Protein AF-A0A7W4PME0-F1 (afdb_monomer)

pLDDT: mean 89.74, std 12.32, range [43.47, 97.56]

Solvent-accessible surface area (backbone atoms only — n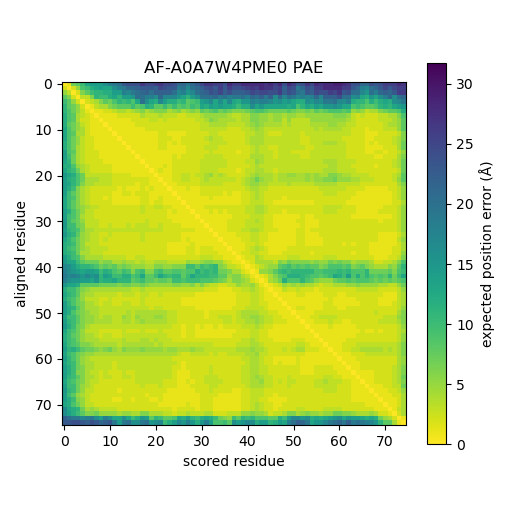ot comparable to full-atom values): 4197 Å² total; per-residue (Å²): 142,81,61,71,67,54,55,52,44,51,52,36,28,54,52,24,21,74,73,68,37,84,74,23,36,27,46,53,78,53,53,75,68,38,39,25,24,51,59,95,52,63,82,85,51,69,30,32,30,70,46,80,49,29,30,34,47,95,88,39,84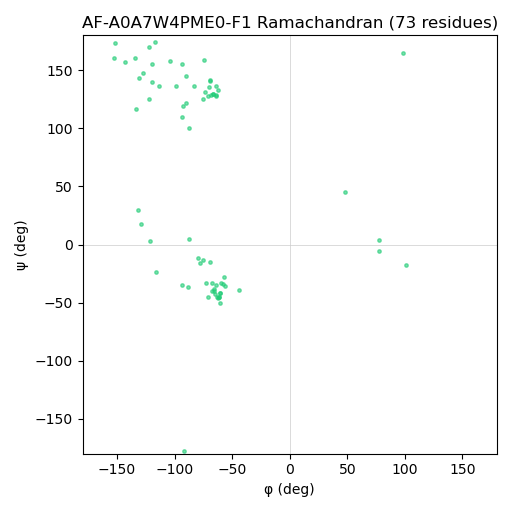,46,78,52,60,47,59,40,42,24,31,73,46,86,130

Mean predicted aligned error: 4.61 Å

Foldseek 3Di:
DPPVVVVLLVVLQVVLCVPQNVQKHFQQPDDQQFWKDFRVDPPPFIWGHHDNFWIDTPNDIDGHDRSGIIGTDDD

Secondary structure (DSSP, 8-state):
---HHHHHHHHHHHHHHHHH-TTEEEGGGSPTT-EEEETTS-TT--EEEEETTEEEETTEEEE--TT-EEEE---

Sequence (75 aa):
MKRNSSDLALNAARAAARRYGSEAVIFEDLAIGDRFCFAGGSSETICIKIRRKRYSLDGRVCYATATRAVLRAGG

Organism: NCBI:txid2729096

Radius of gyration: 12.14 Å; Cα contacts (8 Å, |Δi|>4): 135; chains: 1; bounding box: 24×32×32 Å

Nearest PDB structures (foldseek):
  3pbi-assembly1_A  TM=4.906E-01  e=2.028E+00  Mycobacterium tuberculosis
  4fa0-assembly1_A  TM=6.875E-01  e=9.673E+00  Homo sapiens

Structure (mmCIF, N/CA/C/O backbone):
data_AF-A0A7W4PME0-F1
#
_entry.id   AF-A0A7W4PME0-F1
#
loop_
_atom_site.group_PDB
_atom_site.id
_atom_site.type_symbol
_atom_site.label_atom_id
_atom_site.label_alt_id
_atom_site.label_comp_id
_atom_site.label_asym_id
_atom_site.label_entity_id
_atom_site.label_seq_id
_atom_site.pdbx_PDB_ins_code
_atom_site.Cartn_x
_atom_site.Cartn_y
_atom_site.Cartn_z
_atom_site.occupancy
_atom_site.B_iso_or_equiv
_atom_site.auth_seq_id
_atom_site.auth_comp_id
_atom_site.auth_asym_id
_atom_site.auth_atom_id
_atom_site.pdbx_PDB_model_num
ATOM 1 N N . MET A 1 1 ? -2.479 22.084 -18.393 1.00 43.47 1 MET A N 1
ATOM 2 C CA . MET A 1 1 ? -1.132 21.602 -18.009 1.00 43.47 1 MET A CA 1
ATOM 3 C C . MET A 1 1 ? -1.283 20.534 -16.916 1.00 43.47 1 MET A C 1
ATOM 5 O O . MET A 1 1 ? -1.396 20.879 -15.754 1.00 43.47 1 MET A O 1
ATOM 9 N N . LYS A 1 2 ? -1.431 19.247 -17.279 1.00 48.91 2 LYS A N 1
ATOM 10 C CA . LYS A 1 2 ? -1.688 18.116 -16.346 1.00 48.91 2 LYS A CA 1
ATOM 11 C C . LYS A 1 2 ? -0.755 16.909 -16.611 1.00 48.91 2 LYS A C 1
ATOM 13 O O . LYS A 1 2 ? -1.165 15.771 -16.443 1.00 48.91 2 LYS A O 1
ATOM 18 N N . ARG A 1 3 ? 0.470 17.139 -17.108 1.00 50.94 3 ARG A N 1
ATOM 19 C CA . ARG A 1 3 ? 1.389 16.053 -17.527 1.00 50.94 3 ARG A CA 1
ATOM 20 C C . ARG A 1 3 ? 2.370 15.603 -16.431 1.00 50.94 3 ARG A C 1
ATOM 22 O O . ARG A 1 3 ? 2.609 14.414 -16.294 1.00 50.94 3 ARG A O 1
ATOM 29 N N . ASN A 1 4 ? 2.842 16.511 -15.573 1.00 58.94 4 ASN A N 1
ATOM 30 C CA . ASN A 1 4 ? 3.908 16.191 -14.608 1.00 58.94 4 ASN A CA 1
ATOM 31 C C . ASN A 1 4 ? 3.513 15.194 -13.508 1.00 58.94 4 ASN A C 1
ATOM 33 O O . ASN A 1 4 ? 4.360 14.445 -13.029 1.00 58.94 4 ASN A O 1
ATOM 37 N N . SER A 1 5 ? 2.254 15.196 -13.063 1.00 64.19 5 SER A N 1
ATOM 38 C CA . SER A 1 5 ? 1.822 14.309 -11.975 1.00 64.19 5 SER A CA 1
ATOM 39 C C . SER A 1 5 ? 1.711 12.851 -12.426 1.00 64.19 5 SER A C 1
ATOM 41 O O . SER A 1 5 ? 2.005 11.953 -11.643 1.00 64.19 5 SER A O 1
ATOM 43 N N . SER A 1 6 ? 1.343 12.625 -13.687 1.00 76.12 6 SER A N 1
ATOM 44 C CA . SER A 1 6 ? 1.189 11.302 -14.297 1.00 76.12 6 SER A CA 1
ATOM 45 C C . SER A 1 6 ? 2.542 10.622 -14.503 1.00 76.12 6 SER A C 1
ATOM 47 O O . SER A 1 6 ? 2.710 9.462 -14.135 1.00 76.12 6 SER A O 1
ATOM 49 N N . ASP A 1 7 ? 3.528 11.362 -15.016 1.00 87.81 7 ASP A N 1
ATOM 50 C CA . ASP A 1 7 ? 4.882 10.840 -15.241 1.00 87.81 7 ASP A CA 1
ATOM 51 C C . ASP A 1 7 ? 5.579 10.503 -13.919 1.00 87.81 7 ASP A C 1
ATOM 53 O O . ASP A 1 7 ? 6.258 9.481 -13.800 1.00 87.81 7 ASP A O 1
ATOM 57 N N . LEU A 1 8 ? 5.372 11.334 -12.891 1.00 88.19 8 LEU A N 1
ATOM 58 C CA . LEU A 1 8 ? 5.893 11.075 -11.552 1.00 88.19 8 LEU A CA 1
ATOM 59 C C . LEU A 1 8 ? 5.286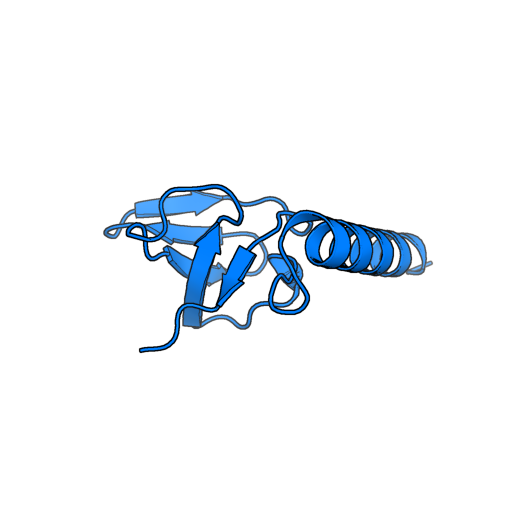 9.802 -10.947 1.00 88.19 8 LEU A C 1
ATOM 61 O O . LEU A 1 8 ? 6.022 8.986 -10.392 1.00 88.19 8 LEU A O 1
ATOM 65 N N . ALA A 1 9 ? 3.968 9.623 -11.064 1.00 89.56 9 ALA A N 1
ATOM 66 C CA . ALA A 1 9 ? 3.278 8.427 -10.590 1.00 89.56 9 ALA A CA 1
ATOM 67 C C . ALA A 1 9 ? 3.762 7.169 -11.328 1.00 89.56 9 ALA A C 1
ATOM 69 O O . ALA A 1 9 ? 4.120 6.184 -10.686 1.00 89.56 9 ALA A O 1
ATOM 70 N N . LEU A 1 10 ? 3.884 7.230 -12.658 1.00 92.69 10 LEU A N 1
ATOM 71 C CA . LEU A 1 10 ? 4.374 6.116 -13.471 1.00 92.69 10 LEU A CA 1
ATOM 72 C C . LEU A 1 10 ? 5.811 5.719 -13.103 1.00 92.69 10 LEU A C 1
ATOM 74 O O . LEU A 1 10 ? 6.114 4.534 -12.948 1.00 92.69 10 LEU A O 1
ATOM 78 N N . ASN A 1 11 ? 6.702 6.697 -12.935 1.00 95.31 11 ASN A N 1
ATOM 79 C CA . ASN A 1 11 ? 8.083 6.437 -12.532 1.00 95.31 11 ASN A CA 1
ATOM 80 C C . ASN A 1 11 ? 8.164 5.867 -11.111 1.00 95.31 11 ASN A C 1
ATOM 82 O O . ASN A 1 11 ? 8.936 4.938 -10.870 1.00 95.31 11 ASN A O 1
ATOM 86 N N . ALA A 1 12 ? 7.343 6.370 -10.186 1.00 94.81 12 ALA A N 1
ATOM 87 C CA . ALA A 1 12 ? 7.264 5.842 -8.829 1.00 94.81 12 ALA A CA 1
ATOM 88 C C . ALA A 1 12 ? 6.732 4.400 -8.799 1.00 94.81 12 ALA A C 1
ATOM 90 O O . ALA A 1 12 ? 7.312 3.567 -8.108 1.00 94.81 12 ALA A O 1
ATOM 91 N N . ALA A 1 13 ? 5.702 4.080 -9.587 1.00 94.31 13 ALA A N 1
ATOM 92 C CA . ALA A 1 13 ? 5.177 2.722 -9.722 1.00 94.31 13 ALA A CA 1
ATOM 93 C C . ALA A 1 13 ? 6.233 1.760 -10.281 1.00 94.31 13 ALA A C 1
ATOM 95 O O . ALA A 1 13 ? 6.477 0.699 -9.712 1.00 94.31 13 ALA A O 1
ATOM 96 N N . ARG A 1 14 ? 6.958 2.166 -11.331 1.00 95.81 14 ARG A N 1
ATOM 97 C CA . ARG A 1 14 ? 8.079 1.379 -11.875 1.00 95.81 14 ARG A CA 1
ATOM 98 C C . ARG A 1 14 ? 9.187 1.163 -10.844 1.00 95.81 14 ARG A C 1
ATOM 100 O O . ARG A 1 14 ? 9.738 0.068 -10.762 1.00 95.81 14 ARG A O 1
ATOM 107 N N . ALA A 1 15 ? 9.524 2.188 -10.064 1.00 95.94 15 ALA A N 1
ATOM 108 C CA . ALA A 1 15 ? 10.529 2.081 -9.011 1.00 95.94 15 ALA A CA 1
ATOM 109 C C . ALA A 1 15 ? 10.071 1.160 -7.866 1.00 95.94 15 ALA A C 1
ATOM 111 O O . ALA A 1 15 ? 10.870 0.362 -7.378 1.00 95.94 15 ALA A O 1
ATOM 112 N N . ALA A 1 16 ? 8.796 1.234 -7.472 1.00 95.12 16 ALA A N 1
ATOM 113 C CA . ALA A 1 16 ? 8.198 0.342 -6.485 1.00 95.12 16 ALA A CA 1
ATOM 114 C C . ALA A 1 16 ? 8.263 -1.116 -6.954 1.00 95.12 16 ALA A C 1
ATOM 116 O O . ALA A 1 16 ? 8.809 -1.949 -6.232 1.00 95.12 16 ALA A O 1
ATOM 117 N N . ALA A 1 17 ? 7.823 -1.392 -8.187 1.00 95.25 17 ALA A N 1
ATOM 118 C CA . ALA A 1 17 ? 7.830 -2.734 -8.759 1.00 95.25 17 ALA A CA 1
ATOM 119 C C . ALA A 1 17 ? 9.244 -3.335 -8.849 1.00 95.25 17 ALA A C 1
ATOM 121 O O . ALA A 1 17 ? 9.469 -4.493 -8.507 1.00 95.25 17 ALA A O 1
ATOM 122 N N . ARG A 1 18 ? 10.237 -2.526 -9.245 1.00 96.06 18 ARG A N 1
ATOM 123 C CA . ARG A 1 18 ? 11.647 -2.955 -9.293 1.00 96.06 18 ARG A CA 1
ATOM 124 C C . ARG A 1 18 ? 12.220 -3.292 -7.918 1.00 96.06 18 ARG A C 1
ATOM 126 O O . ARG A 1 18 ? 13.079 -4.159 -7.826 1.00 96.06 18 ARG A O 1
ATOM 133 N N . ARG A 1 19 ? 11.802 -2.575 -6.871 1.00 96.12 19 ARG A N 1
ATOM 134 C CA . ARG A 1 19 ? 12.371 -2.713 -5.524 1.00 96.12 19 ARG A CA 1
ATOM 135 C C . ARG A 1 19 ? 11.677 -3.780 -4.684 1.00 96.12 19 ARG A C 1
ATOM 137 O O . ARG A 1 19 ? 12.342 -4.426 -3.884 1.00 96.12 19 ARG A O 1
ATOM 144 N N . TYR A 1 20 ? 10.363 -3.919 -4.828 1.00 93.81 20 TYR A N 1
ATOM 145 C CA . TYR A 1 20 ? 9.531 -4.737 -3.942 1.00 93.81 20 TYR A CA 1
ATOM 146 C C . TYR A 1 20 ? 8.767 -5.855 -4.671 1.00 93.81 20 TYR A C 1
ATOM 148 O O . TYR A 1 20 ? 8.015 -6.579 -4.029 1.00 93.81 20 TYR A O 1
ATOM 156 N N . GLY A 1 21 ? 8.973 -6.018 -5.982 1.00 93.19 21 GLY A N 1
ATOM 157 C CA . GLY 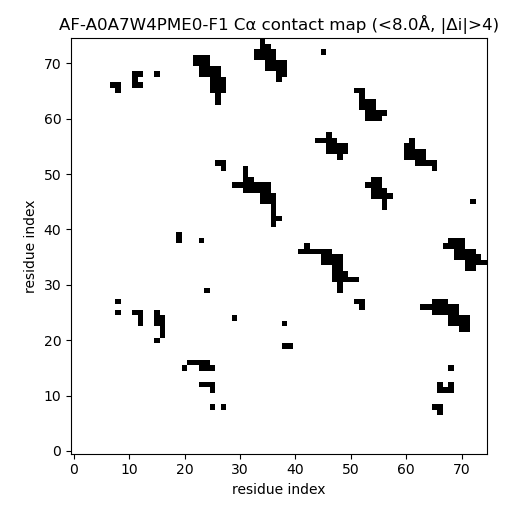A 1 21 ? 8.314 -7.033 -6.808 1.00 93.19 21 GLY A CA 1
ATOM 158 C C . GLY A 1 21 ? 7.118 -6.491 -7.594 1.00 93.19 21 GLY A C 1
ATOM 159 O O . GLY A 1 21 ? 6.619 -5.404 -7.313 1.00 93.19 21 GLY A O 1
ATOM 160 N N . SER A 1 22 ? 6.654 -7.253 -8.590 1.00 92.69 22 SER A N 1
ATOM 161 C CA . SER A 1 22 ? 5.582 -6.852 -9.523 1.00 92.69 22 SER A CA 1
ATOM 162 C C . SER A 1 22 ? 4.267 -6.469 -8.846 1.00 92.69 22 SER A C 1
ATOM 164 O O . SER A 1 22 ? 3.535 -5.636 -9.370 1.00 92.69 22 SER A O 1
ATOM 166 N N . GLU A 1 23 ? 3.998 -7.041 -7.674 1.00 92.00 23 GLU A N 1
ATOM 167 C CA . GLU A 1 23 ? 2.781 -6.795 -6.895 1.00 92.00 23 GLU A CA 1
ATOM 168 C C . GLU A 1 23 ? 2.785 -5.438 -6.175 1.00 92.00 23 GLU A C 1
ATOM 170 O O . GLU A 1 23 ? 1.752 -4.983 -5.674 1.00 92.00 23 GLU A O 1
ATOM 175 N N . ALA A 1 24 ? 3.942 -4.773 -6.107 1.00 95.19 24 ALA A N 1
ATOM 176 C CA . ALA A 1 24 ? 4.064 -3.467 -5.486 1.00 95.19 24 ALA A CA 1
ATOM 177 C C . ALA A 1 24 ? 3.482 -2.369 -6.375 1.00 95.19 24 ALA A C 1
ATOM 179 O O . ALA A 1 24 ? 3.913 -2.147 -7.507 1.00 95.19 24 ALA A O 1
ATOM 180 N N . VAL A 1 25 ? 2.551 -1.615 -5.800 1.00 95.31 25 VAL A N 1
ATOM 181 C CA . VAL A 1 25 ? 1.931 -0.438 -6.417 1.00 95.31 25 VAL A CA 1
ATOM 182 C C . VAL A 1 25 ? 2.247 0.809 -5.602 1.00 95.31 25 VAL A C 1
ATOM 184 O O . VAL A 1 25 ? 2.856 0.735 -4.531 1.00 95.31 25 VAL A O 1
ATOM 187 N N . ILE A 1 26 ? 1.847 1.981 -6.092 1.00 96.56 26 ILE A N 1
ATOM 188 C CA . ILE A 1 26 ? 1.898 3.206 -5.291 1.00 96.56 26 ILE A CA 1
ATOM 189 C C . ILE A 1 26 ? 0.568 3.468 -4.591 1.00 96.56 26 ILE A C 1
ATOM 191 O O . ILE A 1 26 ? -0.498 3.053 -5.040 1.00 96.56 26 ILE A O 1
ATOM 195 N N . PHE A 1 27 ? 0.626 4.209 -3.489 1.00 96.31 27 PHE A N 1
ATOM 196 C CA . PHE A 1 27 ? -0.540 4.529 -2.680 1.00 96.31 27 PHE A CA 1
ATOM 197 C C . PHE A 1 27 ? -1.649 5.216 -3.483 1.00 96.31 27 PHE A C 1
ATOM 199 O O . PHE A 1 27 ? -2.820 4.979 -3.205 1.00 96.31 27 PHE A O 1
ATOM 206 N N . GLU A 1 28 ? -1.323 6.068 -4.462 1.00 94.38 28 GLU A N 1
ATOM 207 C CA . GLU A 1 28 ? -2.314 6.747 -5.308 1.00 94.38 28 GLU A CA 1
ATOM 208 C C . GLU A 1 28 ? -3.201 5.763 -6.085 1.00 94.38 28 GLU A C 1
ATOM 210 O O . GLU A 1 28 ? -4.397 6.035 -6.191 1.00 94.38 28 GLU A O 1
ATOM 215 N N . ASP A 1 29 ? -2.662 4.604 -6.478 1.00 94.69 29 ASP A N 1
ATOM 216 C CA . ASP A 1 29 ? -3.336 3.583 -7.297 1.00 94.69 29 ASP A CA 1
ATOM 217 C C . ASP A 1 29 ? -4.295 2.683 -6.503 1.00 94.69 29 ASP A C 1
ATOM 219 O O . ASP A 1 29 ? -5.070 1.923 -7.084 1.00 94.69 29 ASP A O 1
ATOM 223 N N . LEU A 1 30 ? -4.257 2.743 -5.170 1.00 95.44 30 LEU A N 1
ATOM 224 C CA . LEU A 1 30 ? -5.234 2.053 -4.328 1.00 95.44 30 LEU A CA 1
ATOM 225 C C . LEU A 1 30 ? -6.620 2.703 -4.462 1.00 95.44 30 LEU A C 1
ATOM 227 O O . LEU A 1 30 ? -6.743 3.934 -4.453 1.00 95.44 30 LEU A O 1
ATOM 231 N N . ALA A 1 31 ? -7.680 1.905 -4.482 1.00 95.75 31 ALA A N 1
ATOM 232 C CA . ALA A 1 31 ? -9.037 2.413 -4.333 1.00 95.75 31 ALA A CA 1
ATOM 233 C C . ALA A 1 31 ? -9.320 2.804 -2.870 1.00 95.75 31 ALA A C 1
ATOM 235 O O . ALA A 1 31 ? -8.643 2.377 -1.934 1.00 95.75 31 ALA A O 1
ATOM 236 N N . ILE A 1 32 ? -10.323 3.658 -2.645 1.00 96.12 32 ILE A N 1
ATOM 237 C CA . ILE A 1 32 ? -10.843 3.873 -1.286 1.00 96.12 32 ILE A CA 1
ATOM 238 C C . ILE A 1 32 ? -11.511 2.570 -0.836 1.00 96.12 32 ILE A C 1
ATOM 240 O O . ILE A 1 32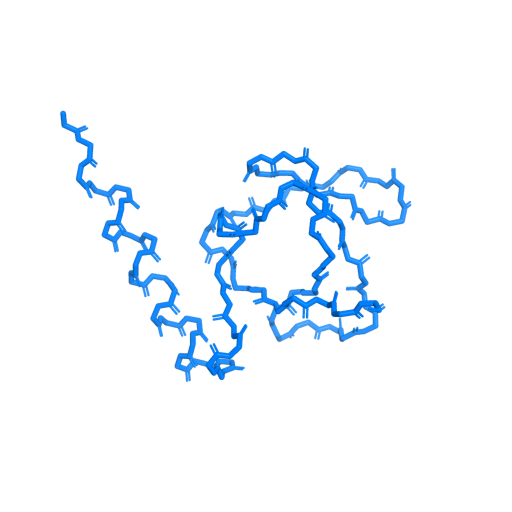 ? -12.345 2.036 -1.555 1.00 96.12 32 ILE A O 1
ATOM 244 N N . GLY A 1 33 ? -11.156 2.093 0.354 1.00 95.75 33 GLY A N 1
ATOM 245 C CA . GLY A 1 33 ? -11.567 0.799 0.895 1.00 95.75 33 GLY A CA 1
ATOM 246 C C . GLY A 1 33 ? -10.496 -0.284 0.768 1.00 95.75 33 GLY A C 1
ATOM 247 O O . GLY A 1 33 ? -10.560 -1.259 1.514 1.00 95.75 33 GLY A O 1
ATOM 248 N N . ASP A 1 34 ? -9.485 -0.101 -0.091 1.00 96.31 34 ASP A N 1
ATOM 249 C CA . ASP A 1 34 ? -8.426 -1.097 -0.262 1.00 96.31 34 ASP A CA 1
ATOM 250 C C . ASP A 1 34 ? -7.642 -1.300 1.035 1.00 96.31 34 ASP A C 1
ATOM 252 O O . ASP A 1 34 ? -7.188 -0.339 1.675 1.00 96.31 34 ASP A O 1
ATOM 256 N N . ARG A 1 35 ? -7.450 -2.576 1.378 1.00 96.31 35 ARG A N 1
ATOM 257 C CA . ARG A 1 35 ? -6.526 -3.023 2.416 1.00 96.31 35 ARG A CA 1
ATOM 258 C C . ARG A 1 35 ? -5.118 -3.113 1.845 1.00 96.31 35 ARG A C 1
ATOM 260 O O . ARG A 1 35 ? -4.913 -3.611 0.738 1.00 96.31 35 ARG A O 1
ATOM 267 N N . PHE A 1 36 ? -4.138 -2.631 2.595 1.00 95.50 36 PHE A N 1
ATOM 268 C CA . PHE A 1 36 ? -2.751 -2.617 2.148 1.00 95.50 36 PHE A CA 1
ATOM 269 C C . PHE A 1 36 ? -1.772 -2.660 3.318 1.00 95.50 36 PHE A C 1
ATOM 271 O O . PHE A 1 36 ? -2.105 -2.267 4.434 1.00 95.50 36 PHE A O 1
ATOM 278 N N . CYS A 1 37 ? -0.535 -3.048 3.031 1.00 95.25 37 CYS A N 1
ATOM 279 C CA . CYS A 1 37 ? 0.615 -2.825 3.899 1.00 95.25 37 CYS A CA 1
ATOM 280 C C . CYS A 1 37 ? 1.661 -1.972 3.162 1.00 95.25 37 CYS A C 1
ATOM 282 O O . CYS A 1 37 ? 1.687 -1.892 1.928 1.00 95.25 37 CYS A O 1
ATOM 284 N N . PHE A 1 38 ? 2.512 -1.264 3.906 1.00 94.94 38 PHE A N 1
ATOM 285 C CA . PHE A 1 38 ? 3.604 -0.512 3.286 1.00 94.94 38 PHE A CA 1
ATOM 286 C C . PHE A 1 38 ? 4.692 -1.469 2.809 1.00 94.94 38 PHE A C 1
ATOM 288 O O . PHE A 1 38 ? 5.163 -2.308 3.574 1.00 94.94 38 PHE A O 1
ATOM 295 N N . ALA A 1 39 ? 5.136 -1.302 1.563 1.00 93.19 39 ALA A N 1
ATOM 296 C CA . ALA A 1 39 ? 6.202 -2.131 1.024 1.00 93.19 39 ALA A CA 1
ATOM 297 C C . ALA A 1 39 ? 7.509 -1.886 1.806 1.00 93.19 39 ALA A C 1
ATOM 299 O O . ALA A 1 39 ? 7.911 -0.735 2.014 1.00 93.19 39 ALA A O 1
ATOM 300 N N . GLY A 1 40 ? 8.143 -2.966 2.270 1.00 86.56 40 GLY A N 1
ATOM 301 C CA . GLY A 1 40 ? 9.315 -2.920 3.154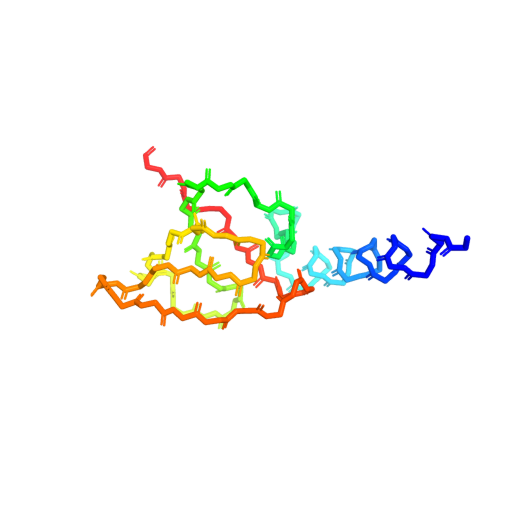 1.00 86.56 40 GLY A CA 1
ATOM 302 C C . GLY A 1 40 ? 9.010 -2.616 4.629 1.00 86.56 40 GLY A C 1
ATOM 303 O O . GLY A 1 40 ? 9.945 -2.455 5.408 1.00 86.56 40 GLY A O 1
ATOM 304 N N . GLY A 1 41 ? 7.734 -2.501 5.013 1.00 81.69 41 GLY A N 1
ATOM 305 C CA . GLY A 1 41 ? 7.292 -2.463 6.409 1.00 81.69 41 GLY A CA 1
ATOM 306 C C . GLY A 1 41 ? 6.940 -3.853 6.948 1.00 81.69 41 GLY A C 1
ATOM 307 O O . GLY A 1 41 ? 7.058 -4.852 6.238 1.00 81.69 41 GLY A O 1
ATOM 308 N N . SER A 1 42 ? 6.478 -3.916 8.201 1.00 75.62 42 SER A N 1
ATOM 309 C CA . SER A 1 42 ? 5.931 -5.162 8.750 1.00 75.62 42 SER A CA 1
ATOM 310 C C . SER A 1 42 ? 4.677 -5.566 7.975 1.00 75.62 42 SER A C 1
ATOM 312 O O . SER A 1 42 ? 3.753 -4.764 7.818 1.00 75.62 42 SER A O 1
ATOM 314 N N . SER A 1 43 ? 4.645 -6.813 7.500 1.00 71.12 43 SER A N 1
ATOM 315 C CA . SER A 1 43 ? 3.507 -7.356 6.744 1.00 71.12 43 SER A CA 1
ATOM 316 C C . SER A 1 43 ? 2.260 -7.553 7.613 1.00 71.12 43 SER A C 1
ATOM 318 O O . SER A 1 43 ? 1.163 -7.678 7.082 1.00 71.12 43 SER A O 1
ATOM 320 N N . GLU A 1 44 ? 2.412 -7.527 8.939 1.00 78.00 44 GLU A N 1
ATOM 321 C CA . GLU A 1 44 ? 1.320 -7.685 9.908 1.00 78.00 44 GLU A CA 1
ATOM 322 C C . GLU A 1 44 ? 0.479 -6.409 10.071 1.00 78.00 44 GLU A C 1
ATOM 324 O O . GLU A 1 44 ? -0.632 -6.44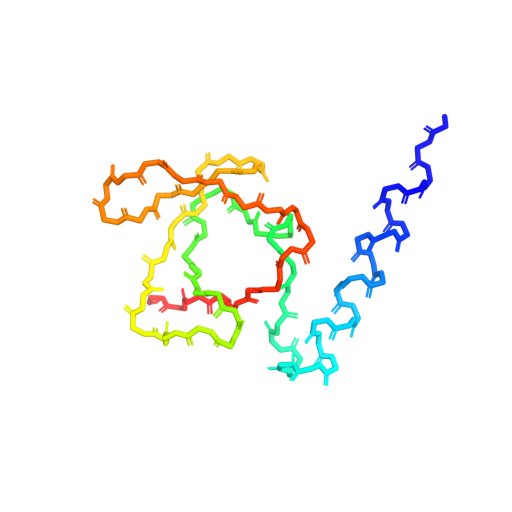6 10.593 1.00 78.00 44 GLU A O 1
ATOM 329 N N . THR A 1 45 ? 0.988 -5.259 9.620 1.00 88.81 45 THR A N 1
ATOM 330 C CA . THR A 1 45 ? 0.281 -3.981 9.733 1.00 88.81 45 THR A CA 1
ATOM 331 C C . THR A 1 45 ? -0.639 -3.764 8.536 1.00 88.81 45 THR A C 1
ATOM 333 O O . THR A 1 45 ? -0.197 -3.333 7.466 1.00 88.81 45 THR A O 1
ATOM 336 N N . ILE A 1 46 ? -1.934 -4.020 8.733 1.00 93.62 46 ILE A N 1
ATOM 337 C CA . ILE A 1 46 ? -2.961 -3.797 7.712 1.00 93.62 46 ILE A CA 1
ATOM 338 C C . ILE A 1 46 ? -3.580 -2.407 7.871 1.00 93.62 46 ILE A C 1
ATOM 340 O O . ILE A 1 46 ? -4.218 -2.082 8.869 1.00 93.62 46 ILE A O 1
ATOM 344 N N . CYS A 1 47 ? -3.428 -1.596 6.832 1.00 95.75 47 CYS A N 1
ATOM 345 C CA . CYS A 1 47 ? -4.030 -0.279 6.695 1.00 95.75 47 CYS A CA 1
ATOM 346 C C . CYS A 1 47 ? -5.222 -0.332 5.728 1.00 95.75 47 CYS A C 1
ATOM 348 O O . CYS A 1 47 ? -5.276 -1.184 4.844 1.00 95.75 47 CYS A O 1
ATOM 350 N N . ILE A 1 48 ? -6.144 0.629 5.832 1.00 96.88 48 ILE A N 1
ATOM 351 C CA . ILE A 1 48 ? -7.279 0.779 4.903 1.00 96.88 48 ILE A CA 1
ATOM 352 C C . ILE A 1 48 ? -7.233 2.164 4.268 1.00 96.88 48 ILE A C 1
ATOM 354 O O . ILE A 1 48 ? -7.224 3.169 4.979 1.00 96.88 48 ILE A O 1
ATOM 358 N N . LYS A 1 49 ? -7.229 2.276 2.938 1.00 97.12 49 LYS A N 1
ATOM 359 C CA . LYS A 1 49 ? -7.276 3.595 2.290 1.00 97.12 49 LYS A CA 1
ATOM 360 C C . LYS A 1 49 ? -8.655 4.225 2.469 1.00 97.12 49 LYS A C 1
ATOM 362 O O . LYS A 1 49 ? -9.662 3.635 2.108 1.00 97.12 49 LYS A O 1
ATOM 367 N N . ILE A 1 50 ? -8.710 5.462 2.963 1.00 97.38 50 ILE A N 1
ATOM 368 C CA . ILE A 1 50 ? -9.986 6.159 3.216 1.00 97.38 50 ILE A CA 1
ATOM 369 C C . ILE A 1 50 ? -10.173 7.408 2.346 1.00 97.38 50 ILE A C 1
ATOM 371 O O . ILE A 1 50 ? -11.305 7.827 2.101 1.00 97.38 50 ILE A O 1
ATOM 375 N N . ARG A 1 51 ? -9.083 8.019 1.853 1.00 95.44 51 ARG A N 1
ATOM 376 C CA . ARG A 1 51 ? -9.083 9.150 0.900 1.00 95.44 51 ARG A CA 1
ATOM 377 C C . ARG A 1 51 ? -7.805 9.141 0.050 1.00 95.44 51 ARG A C 1
ATOM 379 O O . ARG A 1 51 ? -6.860 8.417 0.343 1.00 95.44 51 ARG A O 1
ATOM 386 N N . ARG A 1 52 ? -7.727 10.031 -0.951 1.00 90.81 52 ARG A N 1
ATOM 387 C CA . ARG A 1 52 ? -6.585 10.187 -1.883 1.00 90.81 52 ARG A CA 1
ATOM 388 C C . ARG A 1 52 ? -5.197 10.159 -1.217 1.00 90.81 52 ARG A C 1
ATOM 390 O O . ARG A 1 52 ? -4.283 9.587 -1.790 1.00 90.81 52 ARG A O 1
ATOM 397 N N . LYS A 1 53 ? -5.036 10.771 -0.037 1.00 94.56 53 LYS A N 1
ATOM 398 C CA . LYS A 1 53 ? -3.771 10.819 0.733 1.00 94.56 53 LYS A CA 1
ATOM 399 C C . LYS A 1 53 ? -3.933 10.394 2.200 1.00 94.56 53 LYS A C 1
ATOM 401 O O . LYS A 1 53 ? -3.102 10.755 3.030 1.00 94.56 53 LYS A O 1
ATOM 406 N N . ARG A 1 54 ? -5.026 9.701 2.544 1.00 97.44 54 ARG A N 1
ATOM 407 C CA . ARG A 1 54 ? -5.316 9.292 3.928 1.00 97.44 54 ARG A CA 1
ATOM 408 C C . ARG A 1 54 ? -5.672 7.820 4.006 1.00 97.44 54 ARG A C 1
ATOM 410 O O . ARG A 1 54 ? -6.391 7.309 3.145 1.00 97.44 54 ARG A O 1
ATOM 417 N N . TYR A 1 55 ? -5.232 7.188 5.078 1.00 97.56 55 TYR A N 1
ATOM 418 C CA . TYR A 1 55 ? -5.562 5.811 5.415 1.00 97.56 55 TYR A CA 1
ATOM 419 C C . TYR A 1 55 ? -5.940 5.703 6.892 1.00 97.56 55 TYR A C 1
ATOM 421 O O . TYR A 1 55 ? -5.639 6.603 7.678 1.00 97.56 55 TYR A O 1
ATOM 429 N N . SER A 1 56 ? -6.630 4.625 7.241 1.00 97.38 56 SER A N 1
ATOM 430 C CA . SER A 1 56 ? -6.867 4.219 8.616 1.00 97.38 56 SER A CA 1
ATOM 431 C C . SER A 1 56 ? -5.878 3.130 9.013 1.00 97.38 56 SER A C 1
ATOM 433 O O . SER A 1 56 ? -5.626 2.218 8.224 1.00 97.38 56 SER A O 1
ATOM 435 N N . LE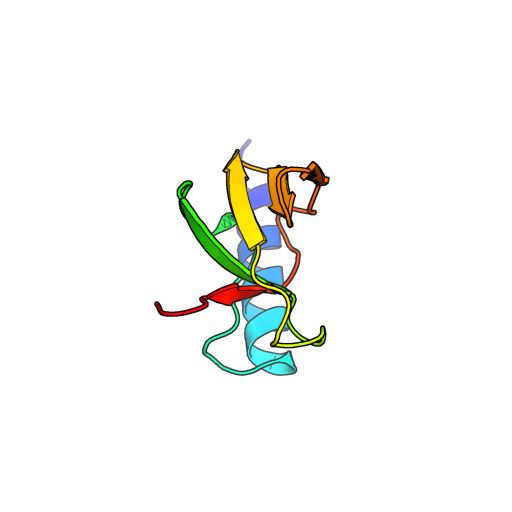U A 1 57 ? -5.330 3.248 10.216 1.00 95.50 57 LEU A N 1
ATOM 436 C CA . LEU A 1 57 ? -4.538 2.228 10.894 1.00 95.50 57 LEU A CA 1
ATOM 437 C C . LEU A 1 57 ? -5.064 2.133 12.326 1.00 95.50 57 LEU A C 1
ATOM 439 O O . LEU A 1 57 ? -5.036 3.135 13.041 1.00 95.50 57 LEU A O 1
ATOM 443 N N . ASP A 1 58 ? -5.604 0.976 12.706 1.00 92.44 58 ASP A N 1
ATOM 444 C CA . ASP A 1 58 ? -6.184 0.724 14.035 1.00 92.44 58 ASP A CA 1
ATOM 445 C C . ASP A 1 58 ? -7.146 1.834 14.502 1.00 92.44 58 ASP A C 1
ATOM 447 O O . ASP A 1 58 ? -7.062 2.360 15.611 1.00 92.44 58 ASP A O 1
ATOM 451 N N . GLY A 1 59 ? -8.032 2.273 13.599 1.00 91.50 59 GLY A N 1
ATOM 452 C CA . GLY A 1 59 ? -9.020 3.327 13.859 1.00 91.50 59 GLY A CA 1
ATOM 453 C C . GLY A 1 59 ? -8.473 4.760 13.834 1.00 91.50 59 GLY A C 1
ATOM 454 O O . GLY A 1 59 ? -9.250 5.713 13.869 1.00 91.50 59 GLY A O 1
ATOM 455 N N . ARG A 1 60 ? -7.156 4.955 13.705 1.00 96.56 60 ARG A N 1
ATOM 456 C CA . ARG A 1 60 ? -6.530 6.282 13.595 1.00 96.56 60 ARG A CA 1
ATOM 457 C C . ARG A 1 60 ? -6.431 6.720 12.145 1.00 96.56 60 ARG A C 1
ATOM 459 O O . ARG A 1 60 ? -6.187 5.907 11.260 1.00 96.56 60 ARG A O 1
ATOM 466 N N . VAL A 1 61 ? -6.588 8.020 11.898 1.00 97.44 61 VAL A N 1
ATOM 467 C CA . VAL A 1 61 ? -6.408 8.612 10.567 1.00 97.44 61 VAL A CA 1
ATOM 468 C C . VAL A 1 61 ? -4.957 9.041 10.388 1.00 97.44 61 VAL A C 1
ATOM 470 O O . VAL A 1 61 ? -4.452 9.886 11.123 1.00 97.44 61 VAL A O 1
ATOM 473 N N . CYS A 1 62 ? -4.312 8.498 9.362 1.00 96.94 62 CYS A N 1
ATOM 474 C CA . CYS A 1 62 ? -2.928 8.779 9.005 1.00 96.94 62 CYS A CA 1
ATOM 475 C C . CYS A 1 62 ? -2.819 9.306 7.567 1.00 96.94 62 CYS A C 1
ATOM 477 O O . CYS A 1 62 ? -3.777 9.272 6.786 1.00 96.94 62 CYS A O 1
ATOM 479 N N . TYR A 1 63 ? -1.630 9.797 7.211 1.00 96.69 63 TYR A N 1
ATOM 480 C CA . TYR A 1 63 ? -1.331 10.376 5.903 1.00 96.69 63 TYR A CA 1
ATOM 481 C C . TYR A 1 63 ? -0.221 9.604 5.201 1.00 96.69 63 TYR A C 1
ATOM 483 O O . TYR A 1 63 ? 0.773 9.238 5.820 1.00 96.69 63 TYR A O 1
ATOM 491 N N . ALA A 1 64 ? -0.372 9.404 3.893 1.00 95.19 64 ALA A N 1
ATOM 492 C CA . ALA A 1 64 ? 0.659 8.818 3.043 1.00 95.19 64 ALA A CA 1
ATOM 493 C C . ALA A 1 64 ? 0.927 9.719 1.836 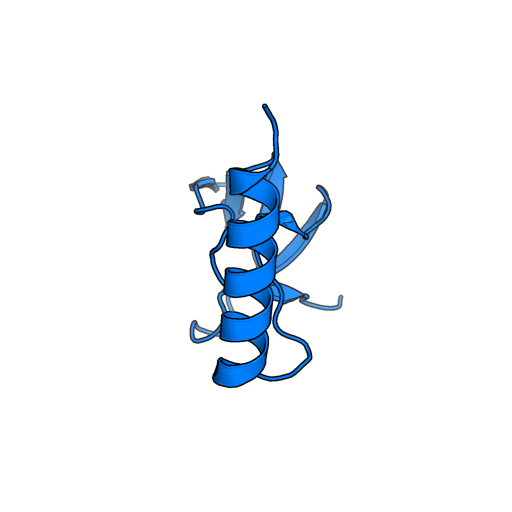1.00 95.19 64 ALA A C 1
ATOM 495 O O . ALA A 1 64 ? 0.026 10.385 1.311 1.00 95.19 64 ALA A O 1
ATOM 496 N N . THR A 1 65 ? 2.174 9.726 1.370 1.00 93.62 65 THR A N 1
ATOM 497 C CA . THR A 1 65 ? 2.501 10.318 0.074 1.00 93.62 65 THR A CA 1
ATOM 498 C C . THR A 1 65 ? 1.907 9.456 -1.039 1.00 93.62 65 THR A C 1
ATOM 500 O O . THR A 1 65 ? 1.901 8.232 -0.961 1.00 93.62 65 THR A O 1
ATOM 503 N N . ALA A 1 66 ? 1.401 10.100 -2.092 1.00 91.94 66 ALA A N 1
ATOM 504 C CA . ALA A 1 66 ? 0.748 9.418 -3.215 1.00 91.94 66 ALA A CA 1
ATOM 505 C C . ALA A 1 66 ? 1.667 8.391 -3.906 1.00 91.94 66 ALA A C 1
ATOM 507 O O . ALA A 1 66 ? 1.214 7.336 -4.329 1.00 91.94 66 ALA A O 1
ATOM 508 N N . THR A 1 67 ? 2.967 8.673 -3.958 1.00 95.00 67 THR A N 1
ATOM 509 C CA . THR A 1 67 ? 3.991 7.823 -4.581 1.00 95.00 67 THR A CA 1
ATOM 510 C C . THR A 1 67 ? 4.575 6.769 -3.637 1.00 95.00 67 THR A C 1
ATOM 512 O O . THR A 1 67 ? 5.527 6.081 -4.003 1.00 95.00 67 THR A O 1
ATOM 515 N N . ARG A 1 68 ? 4.065 6.643 -2.403 1.00 95.44 68 ARG A N 1
ATOM 516 C CA . ARG A 1 68 ? 4.572 5.657 -1.443 1.00 95.44 68 ARG A CA 1
ATOM 517 C C . ARG A 1 68 ? 4.259 4.246 -1.933 1.00 95.44 68 ARG A C 1
ATOM 519 O O . ARG A 1 68 ? 3.109 3.964 -2.245 1.00 95.44 68 ARG A O 1
ATOM 526 N N . ALA A 1 69 ? 5.264 3.374 -1.957 1.00 96.50 69 ALA A N 1
ATOM 527 C CA . ALA A 1 69 ? 5.090 1.977 -2.337 1.00 96.50 69 ALA A CA 1
ATOM 528 C C . ALA A 1 69 ? 4.296 1.195 -1.278 1.00 96.50 69 ALA A C 1
ATOM 530 O O . ALA A 1 69 ? 4.550 1.322 -0.074 1.00 96.50 69 ALA A O 1
ATOM 531 N N . VAL A 1 70 ? 3.353 0.384 -1.741 1.00 96.19 70 VAL A N 1
ATOM 532 C CA . VAL A 1 70 ? 2.442 -0.431 -0.932 1.00 96.19 70 VAL A CA 1
ATOM 533 C C . VAL A 1 70 ? 2.199 -1.775 -1.615 1.00 96.19 70 VAL A C 1
ATOM 535 O O . VAL A 1 70 ? 2.353 -1.898 -2.830 1.00 96.19 70 VAL A O 1
ATOM 538 N N . LEU A 1 71 ? 1.798 -2.770 -0.832 1.00 95.38 71 LEU A N 1
ATOM 539 C CA . LEU A 1 71 ? 1.311 -4.060 -1.313 1.00 95.38 71 LEU A CA 1
ATOM 540 C C . LEU A 1 71 ? -0.167 -4.167 -0.942 1.00 95.38 71 LEU A C 1
ATOM 542 O O . LEU A 1 71 ? -0.550 -3.801 0.172 1.00 95.38 71 LEU A O 1
ATOM 546 N N . ARG A 1 72 ? -1.003 -4.647 -1.866 1.00 93.88 72 ARG A N 1
ATOM 547 C CA . ARG A 1 72 ? -2.407 -4.934 -1.548 1.00 93.88 72 ARG A CA 1
ATOM 548 C C . ARG A 1 72 ? -2.453 -6.116 -0.587 1.00 93.88 72 ARG A C 1
ATOM 550 O O . ARG A 1 72 ? -1.843 -7.146 -0.850 1.00 93.88 72 ARG A O 1
ATOM 557 N N . ALA A 1 73 ? -3.172 -5.958 0.515 1.00 89.81 73 ALA A N 1
ATOM 558 C CA . ALA A 1 73 ? -3.412 -7.045 1.444 1.00 89.81 73 ALA A CA 1
ATOM 559 C C . ALA A 1 73 ? -4.742 -7.697 1.060 1.00 89.81 73 ALA A C 1
ATOM 561 O O . ALA A 1 73 ? -5.798 -7.076 1.192 1.00 89.81 73 ALA A O 1
ATOM 562 N N . GLY A 1 74 ? -4.674 -8.918 0.528 1.00 75.25 74 GLY A N 1
ATOM 563 C CA . GLY A 1 74 ? -5.856 -9.751 0.329 1.00 75.25 74 GLY A CA 1
ATOM 564 C C . GLY A 1 74 ? -6.477 -10.100 1.680 1.00 75.25 74 GLY A C 1
ATOM 565 O O . GLY A 1 74 ? -5.754 -10.385 2.635 1.00 75.25 74 GLY A O 1
ATOM 566 N N . GLY A 1 75 ? -7.803 -10.019 1.754 1.00 51.19 75 GLY A N 1
ATOM 567 C CA . GLY A 1 75 ? -8.603 -10.670 2.789 1.00 51.19 75 GLY A CA 1
ATOM 568 C C . GLY A 1 75 ? -9.251 -11.911 2.209 1.00 51.19 75 GLY A C 1
ATOM 569 O O . GLY A 1 75 ? -9.527 -11.882 0.987 1.00 51.19 75 GLY A O 1
#